Protein AF-A0A7C4M248-F1 (afdb_monomer)

Nearest PDB structures (foldseek):
  1pvp-assembly1_B-2  TM=5.975E-01  e=3.606E-01  Punavirus P1
  1ma7-assembly1_B-2  TM=6.016E-01  e=6.004E-01  Punavirus P1
  7rhx-assembly1_A  TM=5.658E-01  e=1.503E+00  Punavirus P1
  1ouq-assembly1_A  TM=5.145E-01  e=1.751E+00  Punavirus P1
  5u91-assembly1_F  TM=5.603E-01  e=2.377E+00  synthetic construct

Solvent-accessible surface area (backbone atoms only — not comparable to full-atom values): 9474 Å² total; per-residue (Å²): 133,84,88,43,55,95,85,47,55,71,58,33,44,52,53,49,54,47,51,52,52,45,45,75,71,67,52,51,70,70,57,49,52,55,51,56,71,43,44,65,66,49,56,74,61,50,93,70,57,54,63,74,58,46,48,68,56,47,49,53,43,53,52,51,51,69,71,45,98,59,56,70,67,57,43,35,51,49,52,52,47,51,40,42,50,40,25,22,50,63,67,76,42,66,60,92,85,44,76,73,49,80,53,44,63,78,68,78,68,84,77,87,78,79,79,67,85,70,47,83,88,70,53,84,50,75,67,55,55,50,52,52,42,72,70,38,93,44,73,67,58,32,50,49,52,51,50,38,65,78,63,69,51,71,98,117

Sequence (156 aa):
MSVGIAGFGRNGEIALRFLDHLASLGLSIARLSKVASHIPALLRAIDFDLEGATRRDVERVVAWINRQPYREWTRRDKKLVLRKLIQYAMVGRCDKDAPMPPEVSWIKLNIKERNGRVTPEALLEDKDVKAMVEAADNPRDRAMIHVLFEGAFRVG

Secondary structure (DSSP, 8-state):
-----TTTHHHHHHHHHHHHHHHHTT--HHHHHHHHHHHHHHHHH--S-GGG--HHHHHHHHHHHHHSS--HHHHHHHHHHHHHHHHHHHHS--SSSSPPPHHHHT-----S-------GGGSPPHHHHHHHHHH-SSHHHHHHHHHHHHH-----

Mean predicted aligned error: 6.55 Å

pLDDT: mean 91.49, std 12.59, range [32.31, 98.44]

Radius of gyration: 21.31 Å; Cα contacts (8 Å, |Δi|>4): 115; chains: 1; bounding box: 57×32×56 Å

Structure (mmCIF, N/CA/C/O backbone):
data_AF-A0A7C4M248-F1
#
_entry.id   AF-A0A7C4M248-F1
#
loop_
_atom_site.group_PDB
_atom_site.id
_atom_site.type_symbol
_atom_site.label_atom_id
_atom_site.label_alt_id
_atom_site.label_comp_id
_atom_site.label_asym_id
_atom_site.label_entity_id
_atom_site.label_seq_id
_atom_site.pdbx_PDB_ins_code
_atom_site.Cartn_x
_atom_site.Cartn_y
_atom_site.Cartn_z
_atom_site.occupancy
_atom_site.B_iso_or_equiv
_atom_site.auth_seq_id
_atom_site.auth_comp_id
_atom_site.auth_asym_id
_atom_site.auth_atom_id
_atom_site.pdbx_PDB_model_num
ATOM 1 N N . MET A 1 1 ? -28.667 8.946 -2.102 1.00 32.31 1 MET A N 1
ATOM 2 C CA . MET A 1 1 ? -28.448 7.492 -2.250 1.00 32.31 1 MET A CA 1
ATOM 3 C C . MET A 1 1 ? -26.987 7.283 -2.581 1.00 32.31 1 MET A C 1
ATOM 5 O O . MET A 1 1 ? -26.535 7.791 -3.597 1.00 32.31 1 MET A O 1
ATOM 9 N N . SER A 1 2 ? -26.246 6.669 -1.664 1.00 36.88 2 SER A N 1
ATOM 10 C CA . SER A 1 2 ? -24.811 6.432 -1.803 1.00 36.88 2 SER A CA 1
ATOM 11 C C . SER A 1 2 ? -24.549 5.428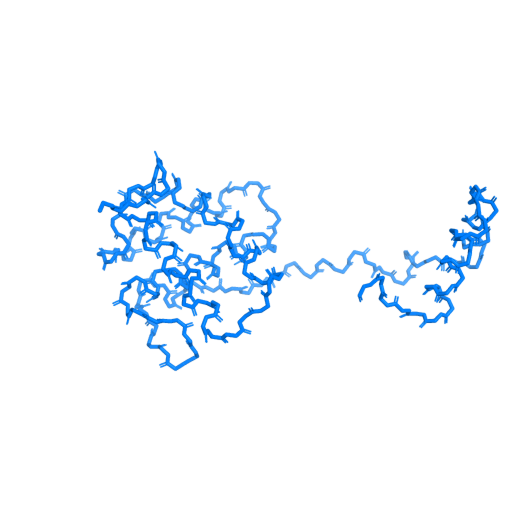 -2.924 1.00 36.88 2 SER A C 1
ATOM 13 O O . SER A 1 2 ? -25.108 4.331 -2.919 1.00 36.88 2 SER A O 1
ATOM 15 N N . VAL A 1 3 ? -23.705 5.805 -3.883 1.00 39.09 3 VAL A N 1
ATOM 16 C CA . VAL A 1 3 ? -23.157 4.885 -4.883 1.00 39.09 3 VAL A CA 1
ATOM 17 C C . VAL A 1 3 ? -21.997 4.145 -4.215 1.00 39.09 3 VAL A C 1
ATOM 19 O O . VAL A 1 3 ? -20.824 4.410 -4.466 1.00 39.09 3 VAL A O 1
ATOM 22 N N . GLY A 1 4 ? -22.330 3.253 -3.282 1.00 43.81 4 GLY A N 1
ATOM 23 C CA . GLY A 1 4 ? -21.376 2.298 -2.741 1.00 43.81 4 GLY A CA 1
ATOM 24 C C . GLY A 1 4 ? -20.955 1.342 -3.854 1.00 43.81 4 GLY A C 1
ATOM 25 O O . GLY A 1 4 ? -21.791 0.878 -4.629 1.00 43.81 4 GLY A O 1
ATOM 26 N N . ILE A 1 5 ? -19.660 1.037 -3.948 1.00 50.81 5 ILE A N 1
ATOM 27 C CA . ILE A 1 5 ? -19.158 -0.053 -4.795 1.00 50.81 5 ILE A CA 1
ATO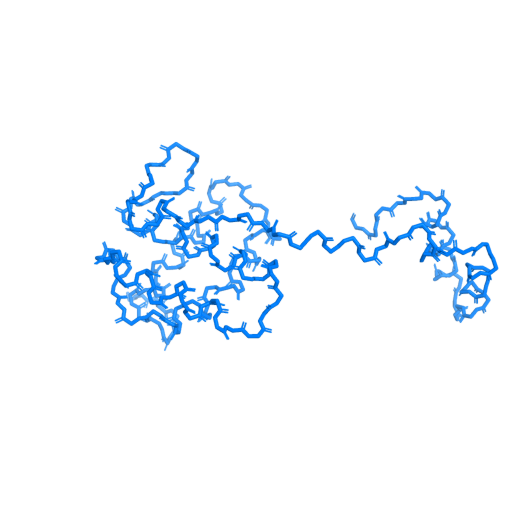M 28 C C . ILE A 1 5 ? -20.006 -1.285 -4.455 1.00 50.81 5 ILE A C 1
ATOM 30 O O . ILE A 1 5 ? -19.959 -1.740 -3.311 1.00 50.81 5 ILE A O 1
ATOM 34 N N . ALA A 1 6 ? -20.793 -1.783 -5.413 1.00 53.19 6 ALA A N 1
ATOM 35 C CA . ALA A 1 6 ? -21.941 -2.682 -5.220 1.00 53.19 6 ALA A CA 1
ATOM 36 C C . ALA A 1 6 ? -21.647 -4.065 -4.578 1.00 53.19 6 ALA A C 1
ATOM 38 O O . ALA A 1 6 ? -22.481 -4.959 -4.634 1.00 53.19 6 ALA A O 1
ATOM 39 N N . GLY A 1 7 ? -20.483 -4.262 -3.948 1.00 69.62 7 GLY A N 1
ATOM 40 C CA . GLY A 1 7 ? -20.105 -5.486 -3.240 1.00 69.62 7 GLY A CA 1
ATOM 41 C C . GLY A 1 7 ? -19.384 -5.308 -1.896 1.00 69.62 7 GLY A C 1
ATOM 42 O O . GLY A 1 7 ? -19.024 -6.319 -1.306 1.00 69.62 7 GLY A O 1
ATOM 43 N N . PHE A 1 8 ? -19.151 -4.084 -1.393 1.00 83.50 8 PHE A N 1
ATOM 44 C CA . PHE A 1 8 ? -18.369 -3.876 -0.151 1.00 83.50 8 PHE A CA 1
ATOM 45 C C . PHE A 1 8 ? -19.061 -3.044 0.944 1.00 83.50 8 PHE A C 1
ATOM 47 O O . PHE A 1 8 ? -18.452 -2.774 1.981 1.00 83.50 8 PHE A O 1
ATOM 54 N N . GLY A 1 9 ? -20.319 -2.640 0.737 1.00 89.94 9 GLY A N 1
ATOM 55 C CA . GLY A 1 9 ? -21.112 -1.902 1.728 1.00 89.94 9 GLY A CA 1
ATOM 56 C C . GLY A 1 9 ? -20.413 -0.645 2.270 1.00 89.94 9 GLY A C 1
ATOM 57 O O . GLY A 1 9 ? -19.677 0.029 1.546 1.00 89.94 9 GLY A O 1
ATOM 58 N N . ARG A 1 10 ? -20.603 -0.362 3.568 1.00 92.94 10 ARG A N 1
ATOM 59 C CA . ARG A 1 10 ? -20.022 0.801 4.273 1.00 92.94 10 ARG A CA 1
ATOM 60 C C . ARG A 1 10 ? -18.496 0.868 4.162 1.00 92.94 10 ARG A C 1
ATOM 62 O O . ARG A 1 10 ? -17.944 1.939 3.923 1.00 92.94 10 ARG A O 1
ATOM 69 N N . ASN A 1 11 ? -17.811 -0.270 4.263 1.00 96.31 11 ASN A N 1
ATOM 70 C CA . ASN A 1 11 ? -16.353 -0.320 4.130 1.00 96.31 11 ASN A CA 1
ATOM 71 C C . ASN A 1 11 ? -15.885 0.090 2.725 1.00 96.31 11 ASN A C 1
ATOM 73 O O . ASN A 1 11 ? -14.828 0.705 2.581 1.00 96.31 11 ASN A O 1
ATOM 77 N N . GLY A 1 12 ? -16.678 -0.210 1.693 1.00 96.00 12 GLY A N 1
ATOM 78 C CA . GLY A 1 12 ? -16.437 0.266 0.332 1.00 96.00 12 GLY A CA 1
ATOM 79 C C . GLY A 1 12 ? -16.508 1.789 0.225 1.00 96.00 12 GLY A C 1
ATOM 80 O O . GLY A 1 12 ? -15.635 2.399 -0.386 1.00 96.00 12 GLY A O 1
ATOM 81 N N . GLU A 1 13 ? -17.499 2.413 0.863 1.00 96.06 13 GLU A N 1
ATOM 82 C CA . GLU A 1 13 ? -17.636 3.876 0.892 1.00 96.06 13 GLU A CA 1
ATOM 83 C C . GLU A 1 13 ? -16.481 4.549 1.639 1.00 96.06 13 GLU A C 1
ATOM 85 O O . GLU A 1 13 ? -15.924 5.536 1.158 1.00 96.06 13 GLU A O 1
ATOM 90 N N . ILE A 1 14 ? -16.073 3.991 2.785 1.00 97.75 14 ILE A N 1
ATOM 91 C CA . ILE A 1 14 ? -14.899 4.462 3.536 1.00 97.75 14 ILE A CA 1
ATOM 92 C C . ILE A 1 14 ? -13.647 4.383 2.660 1.00 97.75 14 ILE A C 1
ATOM 94 O O . ILE A 1 14 ? -12.850 5.318 2.637 1.00 97.75 14 ILE A O 1
ATOM 98 N N . ALA A 1 15 ? -13.480 3.294 1.909 1.00 97.62 15 ALA A N 1
ATOM 99 C CA . ALA A 1 15 ? -12.334 3.117 1.031 1.00 97.62 15 ALA A CA 1
ATOM 100 C C . ALA A 1 15 ? -12.310 4.112 -0.145 1.00 97.62 15 ALA A C 1
ATOM 102 O O . ALA A 1 15 ? -11.226 4.528 -0.553 1.00 97.62 15 ALA A O 1
ATOM 103 N N . LEU A 1 16 ? -13.470 4.524 -0.668 1.00 97.38 16 LEU A N 1
ATOM 104 C CA . LEU A 1 16 ? -13.552 5.590 -1.674 1.00 97.38 16 LEU A CA 1
ATOM 105 C C . LEU A 1 16 ? -13.155 6.944 -1.081 1.00 97.38 16 LEU A C 1
ATOM 107 O O . LEU A 1 16 ? -12.245 7.585 -1.600 1.00 97.38 16 LEU A O 1
ATOM 111 N N . ARG A 1 17 ? -13.734 7.318 0.068 1.00 98.06 17 ARG A N 1
ATOM 112 C CA . ARG A 1 17 ? -13.365 8.559 0.774 1.00 98.06 17 ARG A CA 1
ATOM 113 C C . ARG A 1 17 ? -11.885 8.587 1.160 1.00 98.06 17 ARG A C 1
ATOM 115 O O . ARG A 1 17 ? -11.240 9.627 1.102 1.00 98.06 17 ARG A O 1
ATOM 122 N N . PHE A 1 18 ? -11.323 7.428 1.496 1.00 98.25 18 PHE A N 1
ATOM 123 C CA . PHE A 1 18 ? -9.892 7.268 1.727 1.00 98.25 18 PHE A CA 1
ATOM 124 C C . PHE A 1 18 ? -9.064 7.598 0.478 1.00 98.25 18 PHE A C 1
ATOM 126 O O . PHE A 1 18 ? -8.045 8.276 0.596 1.00 98.25 18 PHE A O 1
ATOM 133 N N . LEU A 1 19 ? -9.471 7.146 -0.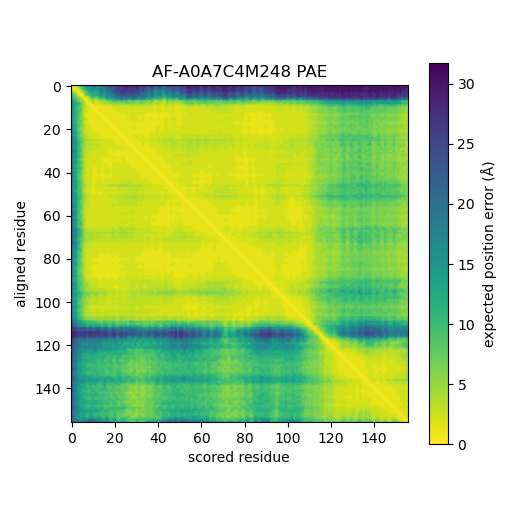712 1.00 98.06 19 LEU A N 1
ATOM 134 C CA . LEU A 1 19 ? -8.781 7.491 -1.960 1.00 98.06 19 LEU A CA 1
ATOM 135 C C . LEU A 1 19 ? -8.891 8.987 -2.276 1.00 98.06 19 LEU A C 1
ATOM 137 O O . LEU A 1 19 ? -7.882 9.582 -2.655 1.00 98.06 19 LEU A O 1
ATOM 141 N N . ASP A 1 20 ? -10.057 9.595 -2.052 1.00 98.00 20 ASP A N 1
ATOM 142 C CA . ASP A 1 20 ? -10.256 11.042 -2.216 1.00 98.00 20 ASP A CA 1
ATOM 143 C C . ASP A 1 20 ? -9.363 11.836 -1.253 1.00 98.00 20 ASP A C 1
ATOM 145 O O . ASP A 1 20 ? -8.692 12.786 -1.656 1.00 98.00 20 ASP A O 1
ATOM 149 N N . HIS A 1 21 ? -9.261 11.392 0.003 1.00 98.00 21 HIS A N 1
ATOM 150 C CA . HIS A 1 21 ? -8.344 11.964 0.992 1.00 98.00 21 HIS A CA 1
ATOM 151 C C . HIS A 1 21 ? -6.881 11.821 0.568 1.00 98.00 21 HIS A C 1
ATOM 153 O O . HIS A 1 21 ? -6.082 12.744 0.687 1.00 98.00 21 HIS A O 1
ATOM 159 N N . LEU A 1 22 ? -6.487 10.664 0.036 1.00 97.75 22 LEU A N 1
ATOM 160 C CA . LEU A 1 22 ? -5.138 10.504 -0.501 1.00 97.75 22 LEU A CA 1
ATOM 161 C C . LEU A 1 22 ? -4.878 11.445 -1.685 1.00 97.75 22 LEU A C 1
ATOM 163 O O . LEU A 1 22 ? -3.764 11.955 -1.811 1.00 97.75 22 LEU A O 1
ATOM 167 N N . ALA A 1 23 ? -5.877 11.690 -2.534 1.00 97.75 23 ALA A N 1
ATOM 168 C CA . ALA A 1 23 ? -5.771 12.641 -3.632 1.00 97.75 23 ALA A CA 1
ATOM 169 C C . ALA A 1 23 ? -5.649 14.085 -3.119 1.00 97.75 23 ALA A C 1
ATOM 171 O O . ALA A 1 23 ? -4.795 14.825 -3.606 1.00 97.75 23 ALA A O 1
ATOM 172 N N . SER A 1 24 ? -6.406 14.464 -2.082 1.00 97.50 24 SER A N 1
ATOM 173 C CA . SER A 1 24 ? -6.314 15.796 -1.465 1.00 97.50 24 SER A CA 1
ATOM 174 C C . SER A 1 24 ? -4.968 16.050 -0.778 1.00 97.50 24 SER A C 1
ATOM 176 O O . SER A 1 24 ? -4.554 17.197 -0.642 1.00 97.50 24 SER A O 1
ATOM 178 N N . LEU A 1 25 ? -4.246 14.993 -0.391 1.00 96.56 25 LEU A N 1
ATOM 179 C CA . LEU A 1 25 ? -2.859 15.068 0.085 1.00 96.56 25 LEU A CA 1
ATOM 180 C C . LEU A 1 25 ? -1.818 15.207 -1.047 1.00 96.56 25 LEU A C 1
ATOM 182 O O . LEU A 1 25 ? -0.616 15.186 -0.775 1.00 96.56 25 LEU A O 1
ATOM 186 N N . GLY A 1 26 ? -2.244 15.316 -2.309 1.00 96.62 26 GLY A N 1
ATOM 187 C CA . GLY A 1 26 ? -1.362 15.535 -3.458 1.00 96.62 26 GLY A CA 1
ATOM 188 C C . GLY A 1 26 ? -0.620 14.286 -3.938 1.00 96.62 26 GLY A C 1
ATOM 189 O O . GLY A 1 26 ? 0.457 14.390 -4.529 1.00 96.62 26 GLY A O 1
ATOM 190 N N . LEU A 1 27 ? -1.142 13.081 -3.676 1.00 96.19 27 LEU A N 1
ATOM 191 C CA . LEU A 1 27 ? -0.527 11.855 -4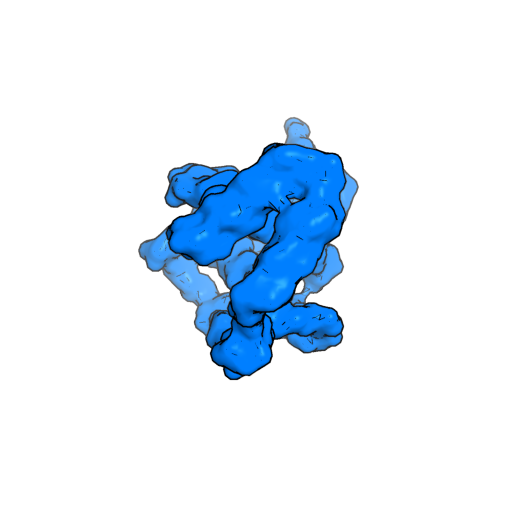.191 1.00 96.19 27 LEU A CA 1
ATOM 192 C C . LEU A 1 27 ? -0.678 11.761 -5.715 1.00 96.19 27 LEU A C 1
ATOM 194 O O . LEU A 1 27 ? -1.741 12.022 -6.270 1.00 96.19 27 LEU A O 1
ATOM 198 N N . SER A 1 28 ? 0.380 11.300 -6.390 1.00 96.25 28 SER A N 1
ATOM 199 C CA . SER A 1 28 ? 0.342 11.082 -7.838 1.00 96.25 28 SER A CA 1
ATOM 200 C C . SER A 1 28 ? -0.685 10.018 -8.236 1.00 96.25 28 SER A C 1
ATOM 202 O O . SER A 1 28 ? -0.930 9.061 -7.494 1.00 96.25 28 SER A O 1
ATOM 204 N N . ILE A 1 29 ? -1.209 10.120 -9.461 1.00 95.38 29 ILE A N 1
ATOM 205 C CA . ILE A 1 29 ? -2.152 9.146 -10.038 1.00 95.38 29 ILE A CA 1
ATOM 206 C C . ILE A 1 29 ? -1.588 7.723 -9.970 1.00 95.38 29 ILE A C 1
ATOM 208 O O . ILE A 1 29 ? -2.299 6.790 -9.600 1.00 95.38 29 ILE A O 1
ATOM 212 N N . ALA A 1 30 ? -0.293 7.549 -10.249 1.00 94.81 30 ALA A N 1
ATOM 213 C CA . ALA A 1 30 ? 0.374 6.253 -10.147 1.00 94.81 30 ALA A CA 1
ATOM 214 C C . ALA A 1 30 ? 0.336 5.693 -8.713 1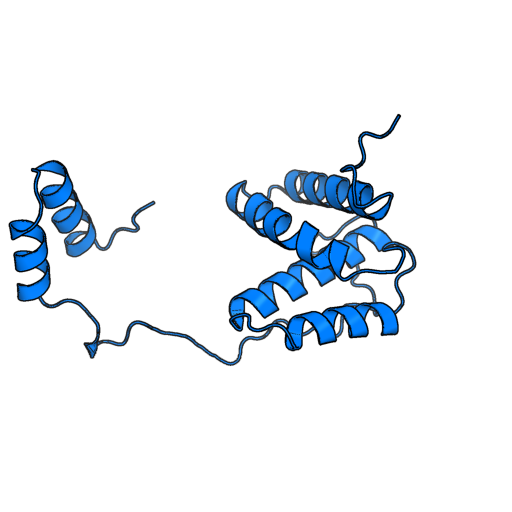.00 94.81 30 ALA A C 1
ATOM 216 O O . ALA A 1 30 ? 0.084 4.503 -8.506 1.00 94.81 30 ALA A O 1
ATOM 217 N N . ARG A 1 31 ? 0.541 6.546 -7.698 1.00 95.38 31 ARG A N 1
ATOM 218 C CA . ARG A 1 31 ? 0.457 6.131 -6.293 1.00 95.38 31 ARG A CA 1
ATOM 219 C C . ARG A 1 31 ? -0.981 5.801 -5.893 1.00 95.38 31 ARG A C 1
ATOM 221 O O . ARG A 1 31 ? -1.175 4.774 -5.243 1.00 95.38 31 ARG A O 1
ATOM 228 N N . LEU A 1 32 ? -1.957 6.621 -6.283 1.00 97.19 32 LEU A N 1
ATOM 229 C CA . LEU A 1 32 ? -3.381 6.376 -6.021 1.00 97.19 32 LEU A CA 1
ATOM 230 C C . LEU A 1 32 ? -3.843 5.069 -6.663 1.00 97.19 32 LEU A C 1
ATOM 232 O O . LEU A 1 32 ? -4.405 4.221 -5.977 1.00 97.19 32 LEU A O 1
ATOM 236 N N . SER A 1 33 ? -3.498 4.852 -7.932 1.00 97.12 33 SER A N 1
ATOM 237 C CA . SER A 1 33 ? -3.806 3.620 -8.669 1.00 97.12 33 SER A CA 1
ATOM 238 C C . SER A 1 33 ? -3.215 2.394 -7.977 1.00 97.12 33 SER A C 1
ATOM 240 O O . SER A 1 33 ? -3.892 1.379 -7.800 1.00 97.12 33 SER A O 1
ATOM 242 N N . LYS A 1 34 ? -1.966 2.495 -7.498 1.00 96.12 34 LYS A N 1
ATOM 243 C CA . LYS A 1 34 ? -1.330 1.419 -6.733 1.00 96.12 34 LYS A CA 1
ATOM 244 C C . LYS A 1 34 ? -2.090 1.112 -5.441 1.00 96.12 34 LYS A C 1
ATOM 246 O O . LYS A 1 34 ? -2.346 -0.058 -5.164 1.00 96.12 34 LYS A O 1
ATOM 251 N N . VAL A 1 35 ? -2.476 2.131 -4.672 1.00 97.38 35 VAL A N 1
ATOM 252 C CA . VAL A 1 35 ? -3.273 1.944 -3.447 1.00 97.38 35 VAL A CA 1
ATOM 253 C C . VAL A 1 35 ? -4.635 1.324 -3.773 1.00 97.38 35 VAL A C 1
ATOM 255 O O . VAL A 1 35 ? -4.981 0.294 -3.194 1.00 97.38 35 VAL A O 1
ATOM 258 N N . ALA A 1 36 ? -5.359 1.886 -4.743 1.00 97.19 36 ALA A N 1
ATOM 259 C CA . ALA A 1 36 ? -6.668 1.414 -5.185 1.00 97.19 36 ALA A CA 1
ATOM 260 C C . ALA A 1 36 ? -6.637 -0.059 -5.618 1.00 97.19 36 ALA A C 1
ATOM 262 O O . ALA A 1 36 ? -7.510 -0.832 -5.232 1.00 97.19 36 ALA A O 1
ATOM 263 N N . SER A 1 37 ? -5.579 -0.494 -6.312 1.00 96.62 37 SER A N 1
ATOM 264 C CA . SER A 1 37 ? -5.416 -1.895 -6.732 1.00 96.62 37 SER A CA 1
ATOM 265 C C . SER A 1 37 ? -5.367 -2.897 -5.566 1.00 96.62 37 SER A C 1
ATOM 267 O O . SER A 1 37 ? -5.650 -4.085 -5.738 1.00 96.62 37 SER A O 1
ATOM 269 N N . HIS A 1 38 ? -4.993 -2.454 -4.362 1.00 97.12 38 HIS A N 1
ATOM 270 C CA . HIS A 1 38 ? -4.906 -3.314 -3.181 1.00 97.12 38 HIS A CA 1
ATOM 271 C C . HIS A 1 38 ? -6.203 -3.363 -2.371 1.00 97.12 38 HIS A C 1
ATOM 273 O O . HIS A 1 38 ? -6.427 -4.367 -1.689 1.00 97.12 38 HIS A O 1
ATOM 279 N N . ILE A 1 39 ? -7.051 -2.335 -2.471 1.00 96.81 39 ILE A N 1
ATOM 280 C CA . ILE A 1 39 ? -8.267 -2.177 -1.663 1.00 96.81 39 ILE A CA 1
ATOM 281 C C . ILE A 1 39 ? -9.232 -3.364 -1.820 1.00 96.81 39 ILE A C 1
ATOM 283 O O . ILE A 1 39 ? -9.557 -3.957 -0.795 1.00 96.81 39 ILE A O 1
ATOM 287 N N . PRO A 1 40 ? -9.632 -3.817 -3.028 1.00 96.06 40 PRO A N 1
ATOM 288 C CA . PRO A 1 40 ? -10.611 -4.902 -3.153 1.00 96.06 40 PRO A CA 1
ATOM 289 C C . PRO A 1 40 ? -10.173 -6.206 -2.481 1.00 96.06 40 PRO A C 1
ATOM 291 O O . PRO A 1 40 ? -10.984 -6.922 -1.903 1.00 96.06 40 PRO A O 1
ATOM 294 N N . ALA A 1 41 ? -8.878 -6.524 -2.545 1.00 96.19 41 ALA A N 1
ATOM 295 C CA . ALA A 1 41 ? -8.340 -7.718 -1.903 1.00 96.19 41 ALA A CA 1
ATOM 296 C C . ALA A 1 41 ? -8.337 -7.601 -0.373 1.00 96.19 41 ALA A C 1
ATOM 298 O O . ALA A 1 41 ? -8.555 -8.601 0.299 1.00 96.19 41 ALA A O 1
ATOM 299 N N . LEU A 1 42 ? -8.088 -6.402 0.164 1.00 97.69 42 LEU A N 1
ATOM 300 C CA . LEU A 1 42 ? -8.168 -6.152 1.603 1.00 97.69 42 LEU A CA 1
ATOM 301 C C . LEU A 1 42 ? -9.619 -6.188 2.080 1.00 97.69 42 LEU A C 1
ATOM 303 O O . LEU A 1 42 ? -9.903 -6.887 3.040 1.00 97.69 42 LEU A O 1
ATOM 307 N N . LEU A 1 43 ? -10.536 -5.517 1.377 1.00 97.06 43 LEU A N 1
ATOM 308 C CA . LEU A 1 43 ? -11.955 -5.493 1.740 1.00 97.06 43 LEU A CA 1
ATOM 309 C C . LEU A 1 43 ? -12.592 -6.887 1.711 1.00 97.06 43 LEU A C 1
ATOM 311 O O . LEU A 1 43 ? -13.396 -7.190 2.577 1.00 97.06 43 LEU A O 1
ATOM 315 N N . ARG A 1 44 ? -12.190 -7.771 0.785 1.00 95.81 44 ARG A N 1
ATOM 316 C CA . ARG A 1 44 ? -12.624 -9.184 0.799 1.00 95.81 44 ARG A CA 1
ATOM 317 C C . ARG A 1 44 ? -12.107 -9.986 1.996 1.00 95.81 44 ARG A C 1
ATOM 319 O O . ARG A 1 44 ? -12.698 -11.004 2.328 1.00 95.81 44 ARG A O 1
ATOM 326 N N . ALA A 1 45 ? -10.986 -9.580 2.587 1.00 96.50 45 ALA A N 1
ATOM 327 C CA . ALA A 1 45 ? -10.395 -10.238 3.752 1.00 96.50 45 ALA A CA 1
ATOM 328 C C . ALA A 1 45 ? -10.846 -9.613 5.085 1.00 96.50 45 ALA A C 1
ATOM 330 O O . ALA A 1 45 ? -10.475 -10.119 6.142 1.00 96.50 45 ALA A O 1
ATOM 331 N N . ILE A 1 46 ? -11.591 -8.505 5.036 1.00 96.81 46 ILE A N 1
ATOM 332 C CA . ILE A 1 46 ? -12.096 -7.773 6.197 1.00 96.81 46 ILE A CA 1
ATOM 333 C C . ILE A 1 46 ? -13.555 -8.167 6.411 1.00 96.81 46 ILE A C 1
ATOM 335 O O . ILE A 1 46 ? -14.396 -7.957 5.543 1.00 96.81 46 ILE A O 1
ATOM 339 N N . ASP A 1 47 ? -13.841 -8.714 7.587 1.00 93.94 47 ASP A N 1
ATOM 340 C CA . ASP A 1 47 ? -15.170 -9.143 8.031 1.00 93.94 47 ASP A CA 1
ATOM 341 C C . ASP A 1 47 ? -15.743 -8.255 9.152 1.00 93.94 47 ASP A C 1
ATOM 343 O O . ASP A 1 47 ? -16.724 -8.610 9.798 1.00 93.94 47 ASP A O 1
ATOM 347 N N . PHE A 1 48 ? -15.133 -7.090 9.380 1.00 95.88 48 PHE A N 1
ATOM 348 C CA . PHE A 1 48 ? -15.443 -6.161 10.467 1.00 95.88 48 PHE A CA 1
ATOM 349 C C . PHE A 1 48 ? -15.628 -4.728 9.954 1.00 95.88 48 PHE A C 1
ATOM 351 O O . PHE A 1 48 ? -15.226 -4.396 8.837 1.00 95.88 48 PHE A O 1
ATOM 358 N N . ASP A 1 49 ? -16.220 -3.864 10.779 1.00 96.12 49 ASP A N 1
ATOM 359 C CA . ASP A 1 49 ? -16.328 -2.430 10.495 1.00 96.12 49 ASP A CA 1
ATOM 360 C C . ASP A 1 49 ? -14.974 -1.733 10.686 1.00 96.12 49 ASP A C 1
ATOM 362 O O . ASP A 1 49 ? -14.341 -1.863 11.735 1.00 96.12 49 ASP A O 1
ATOM 366 N N . LEU A 1 50 ? -14.522 -0.992 9.672 1.00 97.00 50 LEU A N 1
ATOM 367 C CA . LEU A 1 50 ? -13.212 -0.335 9.681 1.00 97.00 50 LEU A CA 1
ATOM 368 C C . LEU A 1 50 ? -13.071 0.712 10.796 1.00 97.00 50 LEU A C 1
ATOM 370 O O . LEU A 1 50 ? -11.972 0.885 11.319 1.00 97.00 50 LEU A O 1
ATOM 374 N N . GLU A 1 51 ? -14.156 1.403 11.153 1.00 95.75 51 GLU A N 1
ATOM 375 C CA . GLU A 1 51 ? -14.151 2.454 12.185 1.00 95.75 51 GLU A CA 1
ATOM 376 C C . GLU A 1 51 ? -14.075 1.869 13.607 1.00 95.75 51 GLU A C 1
ATOM 378 O O . GLU A 1 51 ? -13.535 2.505 14.510 1.00 95.75 51 GLU A O 1
ATOM 383 N N . GLY A 1 52 ? -14.561 0.637 13.791 1.00 94.75 52 GLY A N 1
ATOM 384 C CA . GLY A 1 52 ? -14.559 -0.100 15.059 1.00 94.75 52 GLY A CA 1
ATOM 385 C C . GLY A 1 52 ? -13.540 -1.239 15.123 1.00 94.75 52 GLY A C 1
ATOM 386 O O . GLY A 1 52 ? -13.690 -2.144 15.944 1.00 94.75 52 GLY A O 1
ATOM 387 N N . ALA A 1 53 ? -12.540 -1.242 14.239 1.00 97.31 53 ALA A N 1
ATOM 388 C CA . ALA A 1 53 ? -11.579 -2.332 14.133 1.00 97.31 53 ALA A CA 1
ATOM 389 C C . ALA A 1 53 ? -10.820 -2.540 15.451 1.00 97.31 53 ALA A C 1
ATOM 391 O O . ALA A 1 53 ? -10.244 -1.600 15.994 1.00 97.31 53 ALA A O 1
ATOM 392 N N . THR A 1 54 ? -10.745 -3.780 15.939 1.00 98.25 54 THR A N 1
ATOM 393 C CA . THR A 1 54 ? -9.899 -4.117 17.091 1.00 98.25 54 THR A CA 1
ATOM 394 C C . THR A 1 54 ? -8.515 -4.570 16.643 1.00 98.25 54 THR A C 1
ATOM 396 O O . THR A 1 54 ? -8.307 -5.048 15.524 1.00 98.25 54 THR A O 1
ATOM 399 N N . ARG A 1 55 ? -7.546 -4.539 17.563 1.00 97.81 55 ARG A N 1
ATOM 400 C CA . ARG A 1 55 ? -6.205 -5.089 17.328 1.00 97.81 55 ARG A CA 1
ATOM 401 C C . ARG A 1 55 ? -6.236 -6.531 16.800 1.00 97.81 55 ARG A C 1
ATOM 403 O O . ARG A 1 55 ? -5.488 -6.866 15.881 1.00 97.81 55 ARG A O 1
ATOM 410 N N . ARG A 1 56 ? -7.118 -7.368 17.353 1.00 98.12 56 ARG A N 1
ATOM 411 C CA . ARG A 1 56 ? 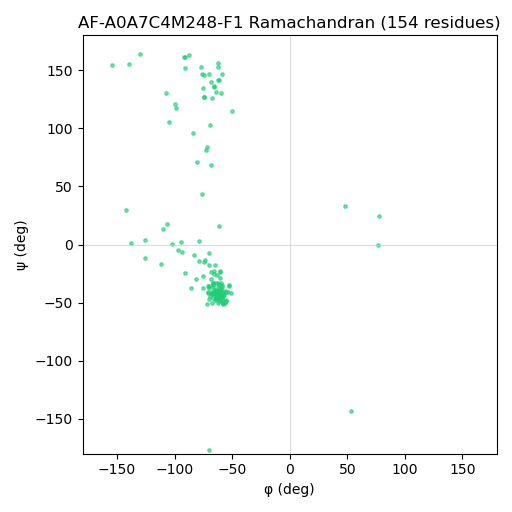-7.268 -8.775 16.960 1.00 98.12 56 ARG A CA 1
ATOM 412 C C . ARG A 1 56 ? -7.805 -8.914 15.535 1.00 98.12 56 ARG A C 1
ATOM 414 O O . ARG A 1 56 ? -7.404 -9.832 14.824 1.00 98.12 56 ARG A O 1
ATOM 421 N N . ASP A 1 57 ? -8.686 -8.014 15.109 1.00 98.31 57 ASP A N 1
ATOM 422 C CA . ASP A 1 57 ? -9.215 -7.986 13.742 1.00 98.31 57 ASP A CA 1
ATOM 423 C C . ASP A 1 57 ? -8.112 -7.682 12.730 1.00 98.31 57 ASP A C 1
ATOM 425 O O . ASP A 1 57 ? -7.904 -8.429 11.770 1.00 98.31 57 ASP A O 1
ATOM 429 N N . VAL A 1 58 ? -7.315 -6.649 13.008 1.00 98.44 58 VAL A N 1
ATOM 430 C CA . VAL A 1 58 ? -6.169 -6.279 12.170 1.00 98.44 58 VAL A CA 1
ATOM 431 C C . VAL A 1 58 ? -5.148 -7.413 12.084 1.00 98.44 58 VAL A C 1
ATOM 433 O O . VAL A 1 58 ? -4.627 -7.703 11.003 1.00 98.44 58 VAL A O 1
ATOM 436 N N . GLU A 1 59 ? -4.874 -8.095 13.197 1.00 98.44 59 GLU A N 1
ATOM 437 C CA . GLU A 1 59 ? -3.977 -9.252 13.229 1.00 98.44 59 GLU A CA 1
ATOM 438 C C . GLU A 1 59 ? -4.452 -10.394 12.325 1.00 98.44 59 GLU A C 1
ATOM 440 O O . GLU A 1 59 ? -3.618 -10.983 11.630 1.00 98.44 59 GLU A O 1
ATOM 445 N N . ARG A 1 60 ? -5.766 -10.665 12.242 1.00 98.38 60 ARG A N 1
ATOM 446 C CA . ARG A 1 60 ? -6.312 -11.670 11.307 1.00 98.38 60 ARG A CA 1
ATOM 447 C C . ARG A 1 60 ? -6.014 -11.307 9.855 1.00 98.38 60 ARG A C 1
ATOM 449 O O . ARG A 1 60 ? -5.538 -12.159 9.102 1.00 98.38 60 ARG A O 1
ATOM 456 N N . VAL A 1 61 ? -6.209 -10.046 9.470 1.00 98.38 61 VAL A N 1
ATOM 457 C CA . VAL A 1 61 ? -5.936 -9.590 8.097 1.00 98.38 61 VAL A CA 1
ATOM 458 C C . VAL A 1 61 ? -4.437 -9.626 7.797 1.00 98.38 61 VAL A C 1
ATOM 460 O O . VAL A 1 61 ? -4.021 -10.092 6.736 1.00 98.38 61 VAL A O 1
ATOM 463 N N . VAL A 1 62 ? -3.588 -9.201 8.737 1.00 98.12 62 VAL A N 1
ATOM 464 C CA . VAL A 1 62 ? -2.125 -9.275 8.577 1.00 98.12 62 VAL A CA 1
ATOM 465 C C . VAL A 1 62 ? -1.653 -10.727 8.460 1.00 98.12 62 VAL A C 1
ATOM 467 O O . VAL A 1 62 ? -0.794 -11.023 7.623 1.00 98.12 62 VAL A O 1
ATOM 470 N N . ALA A 1 63 ? -2.220 -11.645 9.247 1.00 98.06 63 ALA A N 1
ATOM 471 C CA . ALA A 1 63 ? -1.945 -13.074 9.140 1.00 98.06 63 ALA A CA 1
ATOM 472 C C . ALA A 1 63 ? -2.383 -13.629 7.777 1.00 98.06 63 ALA A C 1
ATOM 474 O O . ALA A 1 63 ? -1.614 -14.356 7.145 1.00 98.06 63 ALA A O 1
ATOM 475 N N . TRP A 1 64 ? -3.559 -13.231 7.283 1.00 98.31 64 TRP A N 1
ATOM 476 C CA . TRP A 1 64 ? -4.020 -13.575 5.939 1.00 98.31 64 TRP A CA 1
ATOM 477 C C . TRP A 1 64 ? -3.037 -13.091 4.864 1.00 98.31 64 TRP A C 1
ATOM 479 O O . TRP A 1 64 ? -2.618 -13.908 4.045 1.00 98.31 64 TRP A O 1
ATOM 489 N N . ILE A 1 65 ? -2.579 -11.828 4.918 1.00 97.62 65 ILE A N 1
ATOM 490 C CA . ILE A 1 65 ? -1.573 -11.268 3.988 1.00 97.62 65 ILE A CA 1
ATOM 491 C C . ILE A 1 65 ? -0.284 -12.099 4.008 1.00 97.62 65 ILE A C 1
ATOM 493 O O . ILE A 1 65 ? 0.296 -12.363 2.954 1.00 97.62 65 ILE A O 1
ATOM 497 N N . ASN A 1 66 ? 0.186 -12.495 5.194 1.00 95.94 66 ASN A N 1
ATOM 498 C CA . ASN A 1 66 ? 1.424 -13.265 5.341 1.00 95.94 66 ASN A CA 1
ATOM 499 C C . ASN A 1 66 ? 1.323 -14.671 4.737 1.00 95.94 66 ASN A C 1
ATOM 501 O O . ASN A 1 66 ? 2.320 -15.165 4.219 1.00 95.94 66 ASN A O 1
ATOM 505 N N . ARG A 1 67 ? 0.137 -15.289 4.783 1.00 96.94 67 ARG A N 1
ATOM 506 C CA . ARG A 1 67 ? -0.123 -16.631 4.233 1.00 96.94 67 ARG A CA 1
ATOM 507 C C . ARG A 1 67 ? -0.316 -16.643 2.716 1.00 96.94 67 ARG A C 1
ATOM 509 O O . ARG A 1 67 ? -0.269 -17.711 2.118 1.00 96.94 67 ARG A O 1
ATOM 516 N N . GLN A 1 68 ? -0.529 -15.486 2.088 1.00 96.06 68 GLN A N 1
ATOM 517 C CA . GLN A 1 68 ? -0.682 -15.423 0.638 1.00 96.06 68 GLN A CA 1
ATOM 518 C C . GLN A 1 68 ? 0.649 -15.708 -0.084 1.00 96.06 68 GLN A C 1
ATOM 520 O O . GLN A 1 68 ? 1.707 -15.261 0.387 1.00 96.06 68 GLN A O 1
ATOM 525 N N . PRO A 1 69 ? 0.611 -16.343 -1.273 1.00 95.19 69 PRO A N 1
ATOM 526 C CA . PRO A 1 69 ? 1.784 -16.634 -2.105 1.00 95.19 69 PRO A CA 1
ATOM 527 C C . PRO A 1 69 ? 2.297 -15.380 -2.843 1.00 95.19 69 PRO A C 1
ATOM 529 O O . PRO A 1 69 ? 2.595 -15.389 -4.033 1.00 95.19 69 PRO A O 1
ATOM 532 N N . TYR A 1 70 ? 2.361 -14.252 -2.140 1.00 92.56 70 TYR A N 1
ATOM 533 C CA . TYR A 1 70 ? 2.816 -12.973 -2.664 1.00 92.56 70 TYR A CA 1
ATOM 534 C C . TYR A 1 70 ? 4.318 -12.790 -2.458 1.00 92.56 70 TYR A C 1
ATOM 536 O O . TYR A 1 70 ? 4.890 -13.254 -1.472 1.00 92.56 70 TYR A O 1
ATOM 544 N N . ARG A 1 71 ? 4.955 -12.017 -3.343 1.00 91.19 71 ARG A N 1
ATOM 545 C CA . ARG A 1 71 ? 6.319 -11.525 -3.104 1.00 91.19 71 ARG A CA 1
ATOM 546 C C . ARG A 1 71 ? 6.353 -10.618 -1.873 1.00 91.19 71 ARG A C 1
ATOM 548 O O . ARG A 1 71 ? 5.345 -10.001 -1.513 1.00 91.19 71 ARG A O 1
ATOM 555 N N . GLU A 1 72 ? 7.521 -10.491 -1.244 1.00 90.69 72 GLU A N 1
ATOM 556 C CA . GLU A 1 72 ? 7.660 -9.707 -0.011 1.00 90.69 72 GLU A CA 1
ATOM 557 C C . GLU A 1 72 ? 7.236 -8.240 -0.193 1.00 90.69 72 GLU A C 1
ATOM 559 O O . GLU A 1 72 ? 6.492 -7.709 0.633 1.00 90.69 72 GLU A O 1
ATOM 564 N N . TRP A 1 73 ? 7.595 -7.625 -1.325 1.00 90.56 73 TRP A N 1
ATOM 565 C CA . TRP A 1 73 ? 7.164 -6.271 -1.687 1.00 90.56 73 TRP A CA 1
ATOM 566 C C . TRP A 1 73 ? 5.643 -6.125 -1.752 1.00 90.56 73 TRP A C 1
ATOM 568 O O . TRP A 1 73 ? 5.086 -5.187 -1.187 1.00 90.56 73 TRP A O 1
ATOM 578 N N . THR A 1 74 ? 4.948 -7.089 -2.356 1.00 93.75 74 THR A N 1
ATOM 579 C CA . THR A 1 74 ? 3.482 -7.080 -2.428 1.00 93.75 74 THR A CA 1
ATOM 580 C C . THR A 1 74 ? 2.851 -7.235 -1.042 1.00 93.75 74 THR A C 1
ATOM 582 O O . THR A 1 74 ? 1.869 -6.558 -0.735 1.00 93.75 74 THR A O 1
ATOM 585 N N . ARG A 1 75 ? 3.423 -8.077 -0.165 1.00 95.56 75 ARG A N 1
ATOM 586 C CA . ARG A 1 75 ? 2.976 -8.181 1.237 1.00 95.56 75 ARG A CA 1
ATOM 587 C C . ARG A 1 75 ? 3.186 -6.868 1.991 1.00 95.56 75 ARG A C 1
ATOM 589 O O . ARG A 1 75 ? 2.277 -6.440 2.701 1.00 95.56 75 ARG A O 1
ATOM 596 N N . ARG A 1 76 ? 4.345 -6.217 1.829 1.00 95.44 76 ARG A N 1
ATOM 597 C CA . ARG A 1 76 ? 4.620 -4.894 2.418 1.00 95.44 76 ARG A CA 1
ATOM 598 C C . ARG A 1 76 ? 3.591 -3.869 1.959 1.00 95.44 76 ARG A C 1
ATOM 600 O O . ARG A 1 76 ? 3.029 -3.174 2.800 1.00 95.44 76 ARG A O 1
ATOM 607 N N . ASP A 1 77 ? 3.347 -3.776 0.656 1.00 96.38 77 ASP A N 1
ATOM 608 C CA . ASP A 1 77 ? 2.442 -2.772 0.099 1.00 96.38 77 ASP A CA 1
ATOM 609 C C . ASP A 1 77 ? 1.008 -2.973 0.605 1.00 96.38 77 ASP A C 1
ATOM 611 O O . ASP A 1 77 ? 0.378 -2.017 1.055 1.00 96.38 77 ASP A O 1
ATOM 615 N N . LYS A 1 78 ? 0.518 -4.218 0.659 1.00 97.75 78 LYS A N 1
ATOM 616 C CA . LYS A 1 78 ? -0.794 -4.527 1.254 1.00 97.75 78 LYS A CA 1
ATOM 617 C C . LYS A 1 78 ? -0.873 -4.148 2.734 1.00 97.75 78 LYS A C 1
ATOM 619 O O . LYS A 1 78 ? -1.866 -3.556 3.145 1.00 97.75 78 LYS A O 1
ATOM 624 N N . LYS A 1 79 ? 0.170 -4.428 3.527 1.00 98.19 79 LYS A N 1
ATOM 625 C CA . LYS A 1 79 ? 0.239 -4.015 4.943 1.00 98.19 79 LYS A CA 1
ATOM 626 C C . LYS A 1 79 ? 0.236 -2.496 5.104 1.00 98.19 79 LYS A C 1
ATOM 628 O O . LYS A 1 79 ? -0.421 -1.985 6.004 1.00 98.19 79 LYS A O 1
ATOM 633 N N . LEU A 1 80 ? 0.952 -1.776 4.239 1.00 97.88 80 LEU A N 1
ATOM 634 C CA . LEU A 1 80 ? 0.968 -0.314 4.242 1.00 97.88 80 LEU A CA 1
ATOM 635 C C . LEU A 1 80 ? -0.420 0.256 3.921 1.00 97.88 80 LEU A C 1
ATOM 637 O O . LEU A 1 80 ? -0.867 1.168 4.613 1.00 97.88 80 LEU A O 1
ATOM 641 N N . VAL A 1 81 ? -1.103 -0.287 2.907 1.00 98.31 81 VAL A N 1
ATOM 642 C CA . VAL A 1 81 ? -2.464 0.144 2.553 1.00 98.31 81 VAL A CA 1
ATOM 643 C C . VAL A 1 81 ? -3.445 -0.167 3.680 1.00 98.31 81 VAL A C 1
ATOM 645 O O . VAL A 1 81 ? -4.182 0.728 4.071 1.00 98.31 81 VAL A O 1
ATOM 648 N N . LEU A 1 82 ? -3.403 -1.370 4.263 1.00 98.44 82 LEU A N 1
ATOM 649 C CA . LEU A 1 82 ? -4.232 -1.734 5.419 1.00 98.44 82 LEU A CA 1
ATOM 650 C C . LEU A 1 82 ? -4.034 -0.758 6.586 1.00 98.44 82 LEU A C 1
ATOM 652 O O . LEU A 1 82 ? -5.003 -0.237 7.131 1.00 98.44 82 LEU A O 1
ATOM 656 N N . ARG A 1 83 ? -2.773 -0.470 6.931 1.00 98.06 83 ARG A N 1
ATOM 657 C CA . ARG A 1 83 ? -2.417 0.459 8.008 1.00 98.06 83 ARG A CA 1
ATOM 658 C C . ARG A 1 83 ? -2.987 1.858 7.770 1.00 98.06 83 ARG A C 1
ATOM 660 O O . ARG A 1 83 ? -3.562 2.429 8.688 1.00 98.06 83 ARG A O 1
ATOM 667 N N . LYS A 1 84 ? -2.850 2.398 6.554 1.00 98.00 84 LYS A N 1
ATOM 668 C CA . LYS A 1 84 ? -3.390 3.723 6.208 1.00 98.00 84 LYS A CA 1
ATOM 669 C C . LYS A 1 84 ? -4.914 3.747 6.130 1.00 98.00 84 LYS A C 1
ATOM 671 O O . LYS A 1 84 ? -5.499 4.739 6.543 1.00 98.00 84 LYS A O 1
ATOM 676 N N . LEU A 1 85 ? -5.541 2.683 5.629 1.00 98.38 85 LEU A N 1
ATOM 677 C CA . LEU A 1 85 ? -6.996 2.584 5.522 1.00 98.38 85 LEU A CA 1
ATOM 678 C C . LEU A 1 85 ? -7.655 2.598 6.906 1.00 98.38 85 LEU A C 1
ATOM 680 O O . LEU A 1 85 ? -8.584 3.364 7.120 1.00 98.38 85 LEU A O 1
ATOM 684 N N . ILE A 1 86 ? -7.140 1.809 7.853 1.00 98.00 86 ILE A N 1
ATOM 685 C CA . ILE A 1 86 ? -7.648 1.792 9.235 1.00 98.00 86 ILE A CA 1
ATOM 686 C C . ILE A 1 86 ? -7.348 3.115 9.941 1.00 98.00 86 ILE A C 1
ATOM 688 O O . ILE A 1 86 ? -8.223 3.666 10.598 1.00 98.00 86 ILE A O 1
ATOM 692 N N . GLN A 1 87 ? -6.141 3.668 9.764 1.00 98.25 87 GLN A N 1
ATOM 693 C CA . GLN A 1 87 ? -5.816 4.996 10.289 1.00 98.25 87 GLN A CA 1
ATOM 694 C C . GLN A 1 87 ? -6.816 6.048 9.791 1.00 98.25 87 GLN A C 1
ATOM 696 O O . GLN A 1 87 ? -7.347 6.812 10.589 1.00 98.25 87 GLN A O 1
ATOM 701 N N . TYR A 1 88 ? -7.105 6.057 8.489 1.00 98.44 88 TYR A N 1
ATOM 702 C CA . TYR A 1 88 ? -8.087 6.964 7.912 1.00 98.44 88 TYR A CA 1
ATOM 703 C C . TYR A 1 88 ? -9.496 6.716 8.459 1.00 98.44 88 TYR A C 1
ATOM 705 O O . TYR A 1 88 ? -10.164 7.675 8.817 1.00 98.44 88 TYR A O 1
ATOM 713 N N . ALA A 1 89 ? -9.934 5.462 8.572 1.00 97.94 89 ALA A N 1
ATOM 714 C CA . ALA A 1 89 ? -11.263 5.140 9.086 1.00 97.94 89 ALA A CA 1
ATOM 715 C C . ALA A 1 89 ? -11.461 5.622 10.534 1.00 97.94 89 ALA A C 1
ATOM 717 O O . ALA A 1 89 ? -12.477 6.229 10.843 1.00 97.94 89 ALA A O 1
ATOM 718 N N . MET A 1 90 ? -10.476 5.413 11.412 1.00 97.19 90 MET A N 1
ATOM 719 C CA . MET A 1 90 ? -10.603 5.758 12.835 1.00 97.19 90 MET A CA 1
ATOM 720 C C . MET A 1 90 ? -10.355 7.243 13.134 1.00 97.19 90 MET A C 1
ATOM 722 O O . MET A 1 90 ? -10.884 7.776 14.104 1.00 97.19 90 MET A O 1
ATOM 726 N N . VAL A 1 91 ? -9.509 7.910 12.342 1.00 96.62 91 VAL A N 1
ATOM 727 C CA . VAL A 1 91 ? -9.020 9.274 12.632 1.00 96.62 91 VAL A CA 1
ATOM 728 C C . VAL A 1 91 ? -9.568 10.312 11.643 1.00 96.62 91 VAL A C 1
ATOM 730 O O . VAL A 1 91 ? -9.481 11.513 11.886 1.00 96.62 91 VAL A O 1
ATOM 733 N N . GLY A 1 92 ? -10.098 9.879 10.499 1.00 96.56 92 GLY A N 1
ATOM 734 C CA . GLY A 1 92 ? -10.526 10.742 9.393 1.00 96.56 92 GLY A CA 1
ATOM 735 C C . GLY A 1 92 ? -9.379 11.289 8.534 1.00 96.56 92 GLY A C 1
ATOM 736 O O . GLY A 1 92 ? -9.622 12.023 7.581 1.00 96.56 92 GLY A O 1
ATOM 737 N N . ARG A 1 93 ? -8.120 10.951 8.851 1.00 96.44 93 ARG A N 1
ATOM 738 C CA . ARG A 1 93 ? -6.921 11.384 8.114 1.00 96.44 93 ARG A CA 1
ATOM 739 C C . ARG A 1 93 ? -5.756 10.408 8.284 1.00 96.44 93 ARG A C 1
ATOM 741 O O . ARG A 1 93 ? -5.668 9.693 9.276 1.00 96.44 93 ARG A O 1
ATOM 748 N N . CYS A 1 94 ? -4.845 10.382 7.312 1.00 95.94 94 CYS A N 1
ATOM 749 C CA . CYS A 1 94 ? -3.654 9.514 7.305 1.00 95.94 94 CYS A CA 1
ATOM 750 C C . CYS A 1 94 ? -2.397 10.197 6.718 1.00 95.94 94 CYS A C 1
ATOM 752 O O . CYS A 1 94 ? -1.563 9.556 6.050 1.00 95.94 94 CYS A O 1
ATOM 754 N N . ASP A 1 95 ? -2.315 11.519 6.873 1.00 94.75 95 ASP A N 1
ATOM 755 C CA . ASP A 1 95 ? -1.113 12.312 6.605 1.00 94.75 95 ASP A CA 1
ATOM 756 C C . ASP A 1 95 ? -0.011 12.029 7.647 1.00 94.75 95 ASP A C 1
ATOM 758 O O . ASP A 1 95 ? -0.133 11.121 8.471 1.00 94.75 95 ASP A O 1
ATOM 762 N N . LYS A 1 96 ? 1.119 12.737 7.555 1.00 89.62 96 LYS A N 1
ATOM 763 C CA . LYS A 1 96 ? 2.292 12.471 8.402 1.00 89.62 96 LYS A CA 1
ATOM 764 C C . LYS A 1 96 ? 2.058 12.820 9.874 1.00 89.62 96 LYS A C 1
ATOM 766 O O . LYS A 1 96 ? 2.646 12.155 10.722 1.00 89.62 96 LYS A O 1
ATOM 771 N N . ASP A 1 97 ? 1.200 13.799 10.146 1.00 93.50 97 ASP A N 1
ATOM 772 C CA . ASP A 1 97 ? 0.935 14.320 11.490 1.00 93.50 97 ASP A CA 1
ATOM 773 C C . ASP A 1 97 ? -0.318 13.682 12.109 1.00 93.50 97 ASP A C 1
ATOM 775 O O . ASP A 1 97 ? -0.653 13.913 13.273 1.00 93.50 97 ASP A O 1
ATOM 779 N N . ALA A 1 98 ? -1.024 12.852 11.337 1.00 95.25 98 ALA A N 1
ATOM 780 C CA . ALA A 1 98 ? -2.145 12.074 11.823 1.00 95.25 98 ALA A CA 1
ATOM 781 C C . ALA A 1 98 ? -1.683 11.062 12.892 1.00 95.25 98 ALA A C 1
ATOM 783 O O . ALA A 1 98 ? -0.744 10.291 12.648 1.00 95.25 98 ALA A O 1
ATOM 784 N N . PRO A 1 99 ? -2.364 10.989 14.053 1.00 96.38 99 PRO A N 1
ATOM 785 C CA . PRO A 1 99 ? -2.052 9.993 15.068 1.00 96.38 99 PRO A CA 1
ATOM 786 C C . PRO A 1 99 ? -2.202 8.578 14.500 1.00 96.38 99 PRO A C 1
ATOM 788 O O . PRO A 1 99 ? -3.031 8.312 13.626 1.00 96.38 99 PRO A O 1
ATOM 791 N N . MET A 1 100 ? -1.362 7.663 14.983 1.00 96.12 100 MET A N 1
ATOM 792 C CA . MET A 1 100 ? -1.360 6.268 14.553 1.00 96.12 100 MET A CA 1
ATOM 793 C C . MET A 1 100 ? -2.133 5.412 15.563 1.00 96.12 100 MET A C 1
ATOM 795 O O . MET A 1 100 ? -1.667 5.298 16.699 1.00 96.12 100 MET A O 1
ATOM 799 N N . PRO A 1 101 ? -3.246 4.763 15.173 1.00 96.75 101 PRO A N 1
ATOM 800 C CA . PRO A 1 101 ? -3.990 3.899 16.084 1.00 96.75 101 PRO A CA 1
ATOM 801 C C . PRO A 1 101 ? -3.143 2.708 16.580 1.00 96.75 101 PRO A C 1
ATOM 803 O O . PRO A 1 101 ? -2.358 2.138 15.800 1.00 96.75 101 PRO A O 1
ATOM 806 N N . PRO A 1 102 ? -3.265 2.303 17.859 1.00 97.44 102 PRO A N 1
ATOM 807 C CA . PRO A 1 102 ? -2.524 1.170 18.427 1.00 97.44 102 PRO A CA 1
ATOM 808 C C . PRO A 1 102 ? -2.818 -0.173 17.727 1.00 97.44 102 PRO A C 1
ATOM 810 O O . PRO A 1 102 ? -1.982 -1.086 17.721 1.00 97.44 102 PRO A O 1
ATOM 813 N N . GLU A 1 103 ? -3.968 -0.281 17.067 1.00 97.94 103 GLU A N 1
ATOM 814 C CA . GLU A 1 103 ? -4.420 -1.433 16.287 1.00 97.94 103 GLU A CA 1
ATOM 815 C C . GLU A 1 103 ? -3.515 -1.709 15.085 1.00 97.94 103 GLU A C 1
ATOM 817 O O . GLU A 1 103 ? -3.406 -2.857 14.654 1.00 97.94 103 GLU A O 1
ATOM 822 N N . VAL A 1 104 ? -2.824 -0.685 14.568 1.00 97.62 104 VAL A N 1
ATOM 823 C CA . VAL A 1 104 ? -1.972 -0.772 13.369 1.00 97.62 104 VAL A CA 1
ATOM 824 C C . VAL A 1 104 ? -0.531 -0.299 13.579 1.00 97.62 104 VAL A C 1
ATOM 826 O O . VAL A 1 104 ? 0.325 -0.550 12.726 1.00 97.62 104 VAL A O 1
ATOM 829 N N . SER A 1 105 ? -0.219 0.358 14.701 1.00 97.06 105 SER A N 1
ATOM 830 C CA . SER A 1 105 ? 1.108 0.942 14.974 1.00 97.06 105 SER A CA 1
ATOM 831 C C . SER A 1 105 ? 2.249 -0.087 14.977 1.00 97.06 105 SER A C 1
ATOM 833 O O . SER A 1 105 ? 3.356 0.198 14.519 1.00 97.06 105 SER A O 1
ATOM 835 N N . TRP A 1 106 ? 1.959 -1.310 15.418 1.00 97.44 106 TRP A N 1
ATOM 836 C CA . TRP A 1 106 ? 2.869 -2.457 15.475 1.00 97.44 106 TRP A CA 1
ATOM 837 C C . TRP A 1 106 ? 3.255 -3.044 14.112 1.00 97.44 106 TRP A C 1
ATOM 839 O O . TRP A 1 106 ? 4.217 -3.815 14.027 1.00 97.44 106 TRP A O 1
ATOM 849 N N . ILE A 1 107 ? 2.495 -2.739 13.051 1.00 96.75 107 ILE A N 1
ATOM 850 C CA . ILE A 1 107 ? 2.699 -3.326 11.726 1.00 96.75 107 ILE A CA 1
ATOM 851 C C . ILE A 1 107 ? 4.014 -2.789 11.157 1.00 96.75 107 ILE A C 1
ATOM 853 O O . ILE A 1 107 ? 4.103 -1.660 10.661 1.00 96.75 107 ILE A O 1
ATOM 857 N N . LYS A 1 108 ? 5.048 -3.633 11.203 1.00 92.94 108 LYS A N 1
ATOM 858 C CA . LYS A 1 108 ? 6.359 -3.347 10.617 1.00 92.94 108 LYS A CA 1
ATOM 859 C C . LYS A 1 108 ? 6.295 -3.501 9.098 1.00 92.94 108 LYS A C 1
ATOM 861 O O . LYS A 1 108 ? 5.766 -4.486 8.583 1.00 92.94 108 LYS A O 1
ATOM 866 N N . LEU A 1 109 ? 6.877 -2.537 8.387 1.00 93.56 109 LEU A N 1
ATOM 867 C CA . LEU A 1 109 ? 6.913 -2.515 6.921 1.00 93.56 109 LEU A CA 1
ATOM 868 C C . LEU A 1 109 ? 8.266 -2.953 6.346 1.00 93.56 109 LEU A C 1
ATOM 870 O O . LEU A 1 109 ? 8.428 -2.962 5.132 1.00 93.56 109 LEU A O 1
ATOM 874 N N . ASN A 1 110 ? 9.240 -3.308 7.184 1.00 86.38 110 ASN A N 1
ATOM 875 C CA . ASN A 1 110 ? 10.590 -3.658 6.740 1.00 86.38 110 ASN A CA 1
ATOM 876 C C . ASN A 1 110 ? 10.580 -4.899 5.837 1.00 86.38 110 ASN A C 1
ATOM 878 O O . ASN A 1 110 ? 9.832 -5.840 6.088 1.00 86.38 110 ASN A O 1
ATOM 882 N N . ILE A 1 111 ? 11.421 -4.869 4.803 1.00 82.94 111 ILE A N 1
ATOM 883 C CA . ILE A 1 111 ? 11.637 -5.975 3.865 1.00 82.94 111 ILE A CA 1
ATOM 884 C C . ILE A 1 111 ? 13.007 -6.565 4.153 1.00 82.94 111 ILE A C 1
ATOM 886 O O . ILE A 1 111 ? 13.977 -5.813 4.276 1.00 82.94 111 ILE A O 1
ATOM 890 N N . LYS A 1 112 ? 13.071 -7.888 4.288 1.00 73.12 112 LYS A N 1
ATOM 891 C CA . LYS A 1 112 ? 14.315 -8.633 4.497 1.00 73.12 112 LYS A CA 1
ATOM 892 C C . LYS A 1 112 ? 14.997 -8.954 3.168 1.00 73.12 112 LYS A C 1
ATOM 894 O O . LYS A 1 112 ? 16.217 -8.873 3.074 1.00 73.12 112 LYS A O 1
ATOM 899 N N . GLU A 1 113 ? 14.222 -9.269 2.139 1.00 69.69 113 GLU A N 1
ATOM 900 C CA . GLU A 1 113 ? 14.714 -9.664 0.826 1.00 69.69 113 GLU A CA 1
ATOM 901 C C . GLU A 1 113 ? 15.022 -8.422 -0.028 1.00 69.69 113 GLU A C 1
ATOM 903 O O . GLU A 1 113 ? 14.157 -7.823 -0.681 1.00 69.69 113 GLU A O 1
ATOM 908 N N . ARG A 1 114 ? 16.296 -8.014 -0.041 1.00 61.53 114 ARG A N 1
ATOM 909 C CA . ARG A 1 114 ? 16.814 -7.107 -1.071 1.00 61.53 114 ARG A CA 1
ATOM 910 C C . ARG A 1 114 ? 16.915 -7.894 -2.375 1.00 61.53 114 ARG A C 1
ATOM 912 O O . ARG A 1 114 ? 17.969 -8.415 -2.707 1.00 61.53 114 ARG A O 1
ATOM 919 N N . ASN A 1 115 ? 15.809 -7.983 -3.108 1.00 57.84 115 ASN A N 1
ATOM 920 C CA . ASN A 1 115 ? 15.787 -8.507 -4.475 1.00 57.84 115 ASN A CA 1
ATOM 921 C C . ASN A 1 115 ? 16.529 -7.549 -5.429 1.00 57.84 115 ASN A C 1
ATOM 923 O O . ASN A 1 115 ? 15.913 -6.900 -6.274 1.00 57.84 115 ASN A O 1
ATOM 927 N N . GLY A 1 116 ? 17.851 -7.441 -5.289 1.00 58.62 116 GLY A N 1
ATOM 928 C CA . GLY A 1 116 ? 18.725 -6.939 -6.341 1.00 58.62 116 GLY A CA 1
ATOM 929 C C . GLY A 1 116 ? 18.814 -8.019 -7.410 1.00 58.62 116 GLY A C 1
ATOM 930 O O . GLY A 1 116 ? 19.723 -8.833 -7.381 1.00 58.62 116 GLY A O 1
ATOM 931 N N . ARG A 1 117 ? 17.813 -8.093 -8.299 1.00 60.19 117 ARG A N 1
ATOM 932 C CA . ARG A 1 117 ? 17.803 -9.079 -9.400 1.00 60.19 117 ARG A CA 1
ATOM 933 C C . ARG A 1 117 ? 18.933 -8.845 -10.403 1.00 60.19 117 ARG A C 1
ATOM 935 O O . ARG A 1 117 ? 19.211 -9.734 -11.192 1.00 60.19 117 ARG A O 1
ATOM 942 N N . VAL A 1 118 ? 19.528 -7.655 -10.390 1.00 72.12 118 VAL A N 1
ATOM 943 C CA . VAL A 1 118 ? 20.619 -7.277 -11.281 1.00 72.12 118 VAL A CA 1
ATOM 944 C C . VAL A 1 118 ? 21.902 -7.306 -10.468 1.00 72.12 118 VAL A C 1
ATOM 946 O O . VAL A 1 118 ? 22.121 -6.441 -9.617 1.00 72.12 118 VAL A O 1
ATOM 949 N N . THR A 1 119 ? 22.704 -8.337 -10.697 1.00 80.06 119 THR A N 1
ATOM 950 C CA . THR A 1 119 ? 24.104 -8.376 -10.277 1.00 80.06 119 THR A CA 1
ATOM 951 C C . THR A 1 119 ? 24.972 -7.827 -11.416 1.00 80.06 119 THR A C 1
ATOM 953 O O . THR A 1 119 ? 24.490 -7.762 -12.551 1.00 80.06 119 THR A O 1
ATOM 956 N N . PRO A 1 120 ? 26.221 -7.402 -11.159 1.00 79.69 120 PRO A N 1
ATOM 957 C CA . PRO A 1 120 ? 27.118 -6.935 -12.219 1.00 79.69 120 PRO A CA 1
ATOM 958 C C . PRO A 1 120 ? 27.268 -7.943 -13.364 1.00 79.69 120 PRO A C 1
ATOM 960 O O . PRO A 1 120 ? 27.312 -7.555 -14.523 1.00 79.69 120 PRO A O 1
ATOM 963 N N . GLU A 1 121 ? 27.260 -9.236 -13.045 1.00 83.12 121 GLU A N 1
ATOM 964 C CA . GLU A 1 121 ? 27.397 -10.335 -14.008 1.00 83.12 121 GLU A CA 1
ATOM 965 C C . GLU A 1 121 ? 26.127 -10.556 -14.845 1.00 83.12 121 GLU A C 1
ATOM 967 O O . GLU A 1 121 ? 26.167 -11.253 -15.851 1.00 83.12 121 GLU A O 1
ATOM 972 N N . ALA A 1 122 ? 24.993 -9.985 -14.426 1.00 83.19 122 ALA A N 1
ATOM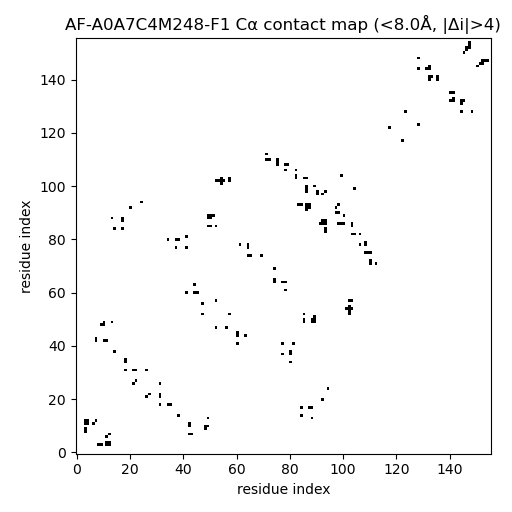 973 C CA . ALA A 1 122 ? 23.729 -10.019 -15.158 1.00 83.19 122 ALA A CA 1
ATOM 974 C C . ALA A 1 122 ? 23.519 -8.776 -16.045 1.00 83.19 122 ALA A C 1
ATOM 976 O O . ALA A 1 122 ? 22.445 -8.625 -16.632 1.00 83.19 122 ALA A O 1
ATOM 977 N N . LEU A 1 123 ? 24.492 -7.857 -16.098 1.00 87.75 123 LEU A N 1
ATOM 978 C CA . LEU A 1 123 ? 24.446 -6.704 -16.994 1.00 87.75 123 LEU A CA 1
ATOM 979 C C . LEU A 1 123 ? 24.721 -7.139 -18.434 1.00 87.75 123 LEU A C 1
ATOM 981 O O . LEU A 1 123 ? 25.507 -8.047 -18.679 1.00 87.75 123 LEU A O 1
ATOM 985 N N . LEU A 1 124 ? 24.063 -6.466 -19.377 1.00 89.75 124 LEU A N 1
ATOM 986 C CA . LEU A 1 124 ? 24.283 -6.691 -20.802 1.00 89.75 124 LEU A CA 1
ATOM 987 C C . LEU A 1 124 ? 25.701 -6.266 -21.187 1.00 89.75 124 LEU A C 1
ATOM 989 O O . LEU A 1 124 ? 26.154 -5.185 -20.804 1.00 89.75 124 LEU A O 1
ATOM 993 N N . GLU A 1 125 ? 26.364 -7.098 -21.982 1.00 90.31 125 GLU A N 1
ATOM 994 C CA . GLU A 1 125 ? 27.604 -6.745 -22.661 1.00 90.31 125 GLU A CA 1
ATOM 995 C C . GLU A 1 125 ? 27.301 -6.084 -24.016 1.00 90.31 125 GLU A C 1
ATOM 997 O O . GLU A 1 125 ? 26.220 -6.242 -24.590 1.00 90.31 125 GLU A O 1
ATOM 1002 N N . ASP A 1 126 ? 28.291 -5.406 -24.598 1.00 90.50 126 ASP A N 1
ATOM 1003 C CA . ASP A 1 126 ? 28.169 -4.753 -25.910 1.00 90.50 126 ASP A CA 1
ATOM 1004 C C . ASP A 1 126 ? 27.660 -5.694 -27.012 1.00 90.50 126 ASP A C 1
ATOM 1006 O O . ASP A 1 126 ? 26.938 -5.278 -27.921 1.00 90.50 126 ASP A O 1
ATOM 1010 N N . LYS A 1 127 ? 28.039 -6.976 -26.949 1.00 94.19 127 LYS A N 1
ATOM 1011 C CA . LYS A 1 127 ? 27.600 -7.996 -27.910 1.00 94.19 127 LYS A CA 1
ATOM 1012 C C . LYS A 1 127 ? 26.096 -8.270 -27.804 1.00 94.19 127 LYS A C 1
ATOM 1014 O O . LYS A 1 127 ? 25.446 -8.464 -28.828 1.00 94.19 127 LYS A O 1
ATOM 1019 N N . ASP A 1 128 ? 25.549 -8.235 -26.590 1.00 94.31 128 ASP A N 1
ATOM 1020 C CA . ASP A 1 128 ? 24.136 -8.503 -26.334 1.00 94.31 128 ASP A CA 1
ATOM 1021 C C . ASP A 1 128 ? 23.291 -7.341 -26.860 1.00 94.31 128 ASP A C 1
ATOM 1023 O O . ASP A 1 128 ? 22.289 -7.548 -27.542 1.00 94.31 128 ASP A O 1
ATOM 1027 N N . VAL A 1 129 ? 23.750 -6.105 -26.635 1.00 94.62 129 VAL A N 1
ATOM 1028 C CA . VAL A 1 129 ? 23.091 -4.896 -27.150 1.00 94.62 129 VAL A CA 1
ATOM 1029 C C . VAL A 1 129 ? 23.109 -4.864 -28.677 1.00 94.62 129 VAL A C 1
ATOM 1031 O O . VAL A 1 129 ? 22.080 -4.584 -29.291 1.00 94.62 129 VAL A O 1
ATOM 1034 N N . LYS A 1 130 ? 24.239 -5.206 -29.310 1.00 95.38 130 LYS A N 1
ATOM 1035 C CA . LYS A 1 130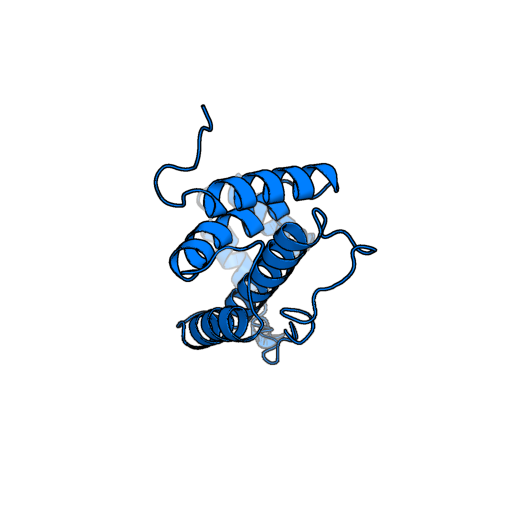 ? 24.328 -5.302 -30.778 1.00 95.38 130 LYS A CA 1
ATOM 1036 C C . LYS A 1 130 ? 23.350 -6.331 -31.338 1.00 95.38 130 LYS A C 1
ATOM 1038 O O . LYS A 1 130 ? 22.608 -6.008 -32.264 1.00 95.38 130 LYS A O 1
ATOM 1043 N N . ALA A 1 131 ? 23.277 -7.514 -30.729 1.00 97.31 131 ALA A N 1
ATOM 1044 C CA . ALA A 1 131 ? 22.321 -8.542 -31.130 1.00 97.31 131 ALA A CA 1
ATOM 1045 C C . ALA A 1 131 ? 20.862 -8.062 -30.998 1.00 97.31 131 ALA A C 1
ATOM 1047 O O . ALA A 1 131 ? 20.042 -8.330 -31.875 1.00 97.31 131 ALA A O 1
ATOM 1048 N N . MET A 1 132 ? 20.531 -7.299 -29.948 1.00 96.62 132 MET A N 1
ATOM 1049 C CA . MET A 1 132 ? 19.199 -6.701 -29.788 1.00 96.62 132 MET A CA 1
ATOM 1050 C C . MET A 1 132 ? 18.874 -5.673 -30.883 1.00 96.62 132 MET A C 1
ATOM 1052 O O . MET A 1 132 ? 17.742 -5.634 -31.363 1.00 96.62 132 MET A O 1
ATOM 1056 N N . VAL A 1 133 ? 19.844 -4.847 -31.289 1.00 96.69 133 VAL A N 1
ATOM 1057 C CA . VAL A 1 133 ? 19.668 -3.854 -32.365 1.00 96.69 133 VAL A CA 1
ATOM 1058 C C . VAL A 1 133 ? 19.470 -4.536 -33.720 1.00 96.69 133 VAL A C 1
ATOM 1060 O O . VAL A 1 133 ? 18.595 -4.135 -34.490 1.00 96.69 133 VAL A O 1
ATOM 1063 N N . GLU A 1 134 ? 20.249 -5.577 -34.012 1.00 96.75 134 GLU A N 1
ATOM 1064 C CA . GLU A 1 134 ? 20.129 -6.350 -35.254 1.00 9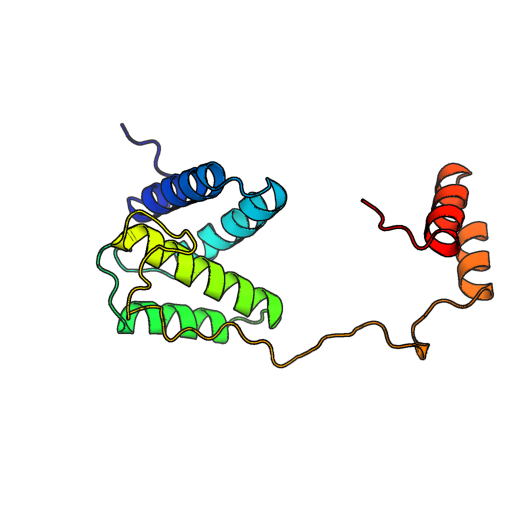6.75 134 GLU A CA 1
ATOM 1065 C C . GLU A 1 134 ? 18.779 -7.070 -35.351 1.00 96.75 134 GLU A C 1
ATOM 1067 O O . GLU A 1 134 ? 18.160 -7.071 -36.416 1.00 96.75 134 GLU A O 1
ATOM 1072 N N . ALA A 1 135 ? 18.289 -7.608 -34.230 1.00 97.50 135 ALA A N 1
ATOM 1073 C CA . ALA A 1 135 ? 16.997 -8.285 -34.145 1.00 97.50 135 ALA A CA 1
ATOM 1074 C C . ALA A 1 135 ? 15.784 -7.335 -34.181 1.00 97.50 135 ALA A C 1
ATOM 1076 O O . ALA A 1 135 ? 14.658 -7.800 -34.336 1.00 97.50 135 ALA A O 1
ATOM 1077 N N . ALA A 1 136 ? 15.974 -6.022 -34.020 1.00 97.31 136 ALA A N 1
ATOM 1078 C CA . ALA A 1 136 ? 14.869 -5.071 -34.031 1.00 97.31 136 ALA A CA 1
ATOM 1079 C C . ALA A 1 136 ? 14.337 -4.836 -35.458 1.00 97.31 136 ALA A C 1
ATOM 1081 O O . ALA A 1 136 ? 15.080 -4.443 -36.368 1.00 97.31 136 ALA A O 1
ATOM 1082 N N . ASP A 1 137 ? 13.022 -5.011 -35.617 1.00 96.62 137 ASP A N 1
ATOM 1083 C CA . ASP A 1 137 ? 12.317 -4.989 -36.906 1.00 96.62 137 ASP A CA 1
ATOM 1084 C C . ASP A 1 137 ? 12.273 -3.609 -37.574 1.00 96.62 137 ASP A C 1
ATOM 1086 O O . ASP A 1 137 ? 12.078 -3.500 -38.785 1.00 96.62 137 ASP A O 1
ATOM 1090 N N . ASN A 1 138 ? 12.408 -2.529 -36.797 1.00 97.00 138 ASN A N 1
ATOM 1091 C CA . ASN A 1 138 ? 12.219 -1.173 -37.299 1.00 97.00 138 ASN A CA 1
ATOM 1092 C C . ASN A 1 138 ? 13.243 -0.166 -36.738 1.00 97.00 138 ASN A C 1
ATOM 1094 O O . ASN A 1 138 ? 13.768 -0.347 -35.635 1.00 97.00 138 ASN A O 1
ATOM 1098 N N . PRO A 1 139 ? 13.510 0.939 -37.467 1.00 96.94 139 PRO A N 1
ATOM 1099 C CA . PRO A 1 139 ? 14.487 1.946 -37.048 1.00 96.94 139 PRO A CA 1
ATOM 1100 C C . PRO A 1 139 ? 14.170 2.627 -35.711 1.00 96.94 139 PRO A C 1
ATOM 1102 O O . PRO A 1 139 ? 15.090 3.043 -35.012 1.00 96.94 139 PRO A O 1
ATOM 1105 N N . ARG A 1 140 ? 12.887 2.740 -35.339 1.00 96.75 140 ARG A N 1
ATOM 1106 C CA . ARG A 1 140 ? 12.474 3.360 -34.072 1.00 96.75 140 ARG A CA 1
ATOM 1107 C C . ARG A 1 140 ? 12.932 2.522 -32.881 1.00 96.75 140 ARG A C 1
ATOM 1109 O O . ARG A 1 140 ? 13.486 3.073 -31.935 1.00 96.75 140 ARG A O 1
ATOM 1116 N N . ASP A 1 141 ? 12.728 1.212 -32.928 1.00 96.50 141 ASP A N 1
ATOM 1117 C CA . ASP A 1 141 ? 13.093 0.320 -31.826 1.00 96.50 141 ASP A CA 1
ATOM 1118 C C . ASP A 1 141 ? 14.622 0.183 -31.718 1.00 96.50 141 ASP A C 1
ATOM 1120 O O . ASP A 1 141 ? 15.160 0.209 -30.611 1.00 96.50 141 ASP A O 1
ATOM 1124 N N . ARG A 1 142 ? 15.339 0.188 -32.856 1.00 97.19 142 ARG A N 1
ATOM 1125 C CA . ARG A 1 142 ? 16.811 0.310 -32.884 1.00 97.19 142 ARG A CA 1
ATOM 1126 C C . ARG A 1 142 ? 17.287 1.572 -32.173 1.00 97.19 142 ARG A C 1
ATOM 1128 O O . ARG A 1 142 ? 18.138 1.500 -31.290 1.00 97.19 142 ARG A O 1
ATOM 1135 N N . ALA A 1 143 ? 16.710 2.722 -32.523 1.00 95.44 143 ALA A N 1
ATOM 1136 C CA . ALA A 1 143 ? 17.045 3.992 -31.889 1.00 95.44 143 ALA A CA 1
ATOM 1137 C C . ALA A 1 143 ? 16.738 3.978 -30.382 1.00 95.44 143 ALA A C 1
ATOM 1139 O O . ALA A 1 143 ? 17.541 4.468 -29.593 1.00 95.44 143 ALA A O 1
ATOM 1140 N N . MET A 1 144 ? 15.617 3.376 -29.969 1.00 95.19 144 MET A N 1
ATOM 1141 C CA . MET A 1 144 ? 15.250 3.257 -28.555 1.00 95.19 144 MET A CA 1
ATOM 1142 C C . MET A 1 144 ? 16.292 2.468 -27.751 1.00 95.19 144 MET A C 1
ATOM 1144 O O . MET A 1 144 ? 16.659 2.892 -26.657 1.00 95.19 144 MET A O 1
ATOM 1148 N N . ILE A 1 145 ? 16.795 1.351 -28.289 1.00 95.12 145 ILE A N 1
ATOM 1149 C CA . ILE A 1 145 ? 17.832 0.541 -27.629 1.00 95.12 145 ILE A CA 1
ATOM 1150 C C . ILE A 1 145 ? 19.108 1.365 -27.425 1.00 95.12 145 ILE A C 1
ATOM 1152 O O . ILE A 1 145 ? 19.610 1.422 -26.303 1.00 95.12 145 ILE A O 1
ATOM 1156 N N . HIS A 1 146 ? 19.584 2.057 -28.467 1.00 93.44 146 HIS A N 1
ATOM 1157 C CA . HIS A 1 146 ? 20.761 2.929 -28.368 1.00 93.44 146 HIS A CA 1
ATOM 1158 C C . HIS A 1 146 ? 20.579 4.026 -27.317 1.00 93.44 146 HIS A C 1
ATOM 1160 O O . HIS A 1 146 ? 21.410 4.175 -26.426 1.00 93.44 146 HIS A O 1
ATOM 1166 N N . VAL A 1 147 ? 19.461 4.756 -27.374 1.00 93.94 147 VAL A N 1
ATOM 1167 C CA . VAL A 1 147 ? 19.186 5.871 -26.456 1.00 93.94 147 VAL A CA 1
ATOM 1168 C C . VAL A 1 147 ? 19.136 5.406 -24.999 1.00 93.94 147 VAL A C 1
ATOM 1170 O O . VAL A 1 147 ? 19.709 6.062 -24.130 1.00 93.94 147 VAL A O 1
ATOM 1173 N N . LEU A 1 148 ? 18.467 4.286 -24.711 1.00 94.00 148 LEU A N 1
ATOM 1174 C CA . LEU A 1 148 ? 18.353 3.775 -23.343 1.00 94.00 148 LEU A CA 1
ATOM 1175 C C . LEU A 1 148 ? 19.679 3.218 -22.817 1.00 94.00 148 LEU A C 1
ATOM 1177 O O . LEU A 1 148 ? 20.003 3.456 -21.653 1.00 94.00 148 LEU A O 1
ATOM 1181 N N . PHE A 1 149 ? 20.430 2.492 -23.650 1.00 92.31 149 PHE A N 1
ATOM 1182 C CA . PHE A 1 149 ? 21.690 1.879 -23.237 1.00 92.31 149 PHE A CA 1
ATOM 1183 C C . PHE A 1 149 ? 22.795 2.924 -23.042 1.00 92.31 149 PHE A C 1
ATOM 1185 O O . PHE A 1 149 ? 23.397 2.980 -21.973 1.00 92.31 149 PHE A O 1
ATOM 1192 N N . GLU A 1 150 ? 23.018 3.797 -24.027 1.00 91.38 150 GLU A N 1
ATOM 1193 C CA . GLU A 1 150 ? 24.094 4.797 -23.982 1.00 91.38 150 GLU A CA 1
ATOM 1194 C C . GLU A 1 150 ? 23.763 5.960 -23.039 1.00 91.38 150 GLU A C 1
ATOM 1196 O O . GLU A 1 150 ? 24.631 6.465 -22.329 1.00 91.38 150 GLU A O 1
ATOM 1201 N N . GLY A 1 151 ? 22.496 6.378 -23.003 1.00 91.94 151 GLY A N 1
ATOM 1202 C CA . GLY A 1 151 ? 22.044 7.487 -22.165 1.00 91.94 151 GLY A CA 1
ATOM 1203 C C . GLY A 1 151 ? 21.738 7.105 -20.717 1.00 91.94 151 GLY A C 1
ATOM 1204 O O . GLY A 1 151 ? 21.485 7.990 -19.899 1.00 91.94 151 GLY A O 1
ATOM 1205 N N . ALA A 1 152 ? 21.716 5.805 -20.391 1.00 90.06 152 ALA A N 1
ATOM 1206 C CA . ALA A 1 152 ? 21.289 5.274 -19.092 1.00 90.06 152 ALA A CA 1
ATOM 1207 C C . ALA A 1 152 ? 19.946 5.867 -18.605 1.00 90.06 152 ALA A C 1
ATOM 1209 O O . ALA A 1 152 ? 19.718 6.078 -17.406 1.00 90.06 152 ALA A O 1
ATOM 1210 N N . PHE A 1 153 ? 19.052 6.173 -19.547 1.00 91.00 153 PHE A N 1
ATOM 1211 C CA . PHE A 1 153 ? 17.782 6.817 -19.252 1.00 91.00 153 PHE A CA 1
ATOM 1212 C C . PHE A 1 153 ? 16.776 5.825 -18.669 1.00 91.00 153 PHE A C 1
ATOM 1214 O O . PHE A 1 153 ? 16.797 4.621 -18.932 1.00 91.00 153 PHE A O 1
ATOM 1221 N N . ARG A 1 154 ? 15.839 6.345 -17.873 1.00 87.94 154 ARG A N 1
ATOM 1222 C CA . ARG A 1 154 ? 14.635 5.590 -17.517 1.00 87.94 154 ARG A CA 1
ATOM 1223 C C . ARG A 1 154 ? 13.689 5.603 -18.713 1.00 87.94 154 ARG A C 1
ATOM 1225 O O . ARG A 1 154 ? 13.619 6.586 -19.437 1.00 87.94 154 ARG A O 1
ATOM 1232 N N . VAL A 1 155 ? 12.941 4.518 -18.883 1.00 89.12 155 VAL A N 1
ATOM 1233 C CA . VAL A 1 155 ? 11.987 4.356 -19.993 1.00 89.12 155 VAL A CA 1
ATOM 1234 C C . VAL A 1 155 ? 10.750 5.269 -19.890 1.00 89.12 155 VAL A C 1
ATOM 1236 O O . VAL A 1 155 ? 9.944 5.305 -20.814 1.00 89.12 155 VAL A O 1
ATOM 1239 N N . GLY A 1 156 ? 10.572 5.989 -18.778 1.00 71.12 156 GLY A N 1
ATOM 1240 C CA . GLY A 1 156 ? 9.415 6.851 -18.531 1.00 71.12 156 GLY A CA 1
ATOM 1241 C C . GLY A 1 156 ? 9.672 7.932 -17.501 1.00 71.12 156 GLY A C 1
ATOM 1242 O O . GLY A 1 156 ? 10.775 7.937 -16.902 1.00 71.12 156 GLY A O 1
#

Foldseek 3Di:
DDPFPVPQPPLSVLVVLLLVQVVVVVDDPVVSVLLVVLSVVLSVQQPDDLQPDDLVRLVSSLVVLVPDPDDLLVSLSNLVSSQQSSLCSNQVHRDPPRDGDPSNPPRDSDDPDPPPVDDVVNDDDPVNLVVQLVPDPDPVSNVVSCCCVVVVDDPD